Protein AF-W7HVP4-F1 (afdb_monomer_lite)

InterPro domains:
  IPR021278 ATP synthase subunit K [PF11022] (1-49)
  IPR021278 ATP synthase subunit K [PTHR28074] (1-52)

Sequence (54 aa):
MATLGAVFGISYLSMGGGGKKPQTMPPIQASSKDEENFIQEFIKQAEAEGKAKH

Foldseek 3Di:
DVVVVVVVVVVCVVVVPDDPDPPPPDDDDDPDPVVVVVVVVVVVVVVVVVVVVD

pLDDT: mean 76.36, std 13.2, range [41.91, 92.81]

Structure (mmCIF, N/CA/C/O backbone):
data_AF-W7HVP4-F1
#
_entry.id   AF-W7HVP4-F1
#
loop_
_atom_site.group_PDB
_atom_site.id
_atom_site.type_symbol
_atom_site.label_atom_id
_atom_site.label_alt_id
_atom_site.label_comp_id
_atom_site.label_asym_id
_atom_site.label_entity_id
_atom_site.label_seq_id
_atom_site.pdbx_PDB_ins_code
_atom_site.Cartn_x
_atom_site.Cartn_y
_atom_site.Cartn_z
_atom_site.occupancy
_atom_site.B_iso_or_equiv
_atom_site.auth_seq_id
_atom_site.auth_comp_id
_atom_site.auth_asym_id
_atom_site.auth_atom_id
_atom_site.pdbx_PDB_model_num
ATOM 1 N N . MET A 1 1 ? 20.734 -0.770 -33.029 1.00 59.41 1 MET A N 1
ATOM 2 C CA . MET A 1 1 ? 21.305 -0.469 -31.697 1.00 59.41 1 MET A CA 1
ATOM 3 C C . MET A 1 1 ? 21.201 -1.699 -30.799 1.00 59.41 1 MET A C 1
ATOM 5 O O . MET A 1 1 ? 20.245 -1.827 -30.045 1.00 59.41 1 MET A O 1
ATOM 9 N N . ALA A 1 2 ? 22.148 -2.634 -30.915 1.00 79.25 2 ALA A N 1
ATOM 10 C CA . ALA A 1 2 ? 22.125 -3.889 -30.151 1.00 79.25 2 ALA A CA 1
ATOM 11 C C . ALA A 1 2 ? 22.366 -3.673 -28.644 1.00 79.25 2 ALA A C 1
ATOM 13 O O . ALA A 1 2 ? 21.771 -4.353 -27.817 1.00 79.25 2 ALA A O 1
ATOM 14 N N . THR A 1 3 ? 23.178 -2.673 -28.290 1.00 81.75 3 THR A N 1
ATOM 15 C CA . THR A 1 3 ? 23.490 -2.314 -26.899 1.00 81.75 3 THR A CA 1
ATOM 16 C C . THR A 1 3 ? 22.270 -1.779 -26.151 1.00 81.75 3 THR A C 1
ATOM 18 O O . THR A 1 3 ? 21.977 -2.240 -25.055 1.00 81.75 3 THR A O 1
ATOM 21 N N . LEU A 1 4 ? 21.508 -0.867 -26.767 1.00 79.31 4 LEU A N 1
ATOM 22 C CA . LEU A 1 4 ? 20.273 -0.340 -26.180 1.00 79.31 4 LEU A CA 1
ATOM 23 C C . LEU A 1 4 ? 19.236 -1.454 -25.981 1.00 79.31 4 LEU A C 1
ATOM 25 O O . LEU A 1 4 ? 18.681 -1.575 -24.895 1.00 79.31 4 LEU A O 1
ATOM 29 N N . GLY A 1 5 ? 19.035 -2.322 -26.980 1.00 82.75 5 GLY A N 1
ATOM 30 C CA . GLY A 1 5 ? 18.129 -3.471 -26.855 1.00 82.75 5 GLY A CA 1
ATOM 31 C C . GLY A 1 5 ? 18.528 -4.441 -25.736 1.00 82.75 5 GLY A C 1
ATOM 32 O O . GLY A 1 5 ? 17.662 -4.918 -25.006 1.00 82.75 5 GLY A O 1
ATOM 33 N N . ALA A 1 6 ? 19.830 -4.679 -25.546 1.00 85.81 6 ALA A N 1
ATOM 34 C CA . ALA A 1 6 ? 20.337 -5.521 -24.465 1.00 85.81 6 ALA A CA 1
ATOM 35 C C . ALA A 1 6 ? 20.081 -4.916 -23.073 1.00 85.81 6 ALA A C 1
ATOM 37 O O . ALA A 1 6 ? 19.655 -5.635 -22.173 1.00 85.81 6 ALA A O 1
ATOM 38 N N . VAL A 1 7 ? 20.276 -3.603 -22.895 1.00 85.94 7 VAL A N 1
ATOM 39 C CA . VAL A 1 7 ? 19.994 -2.918 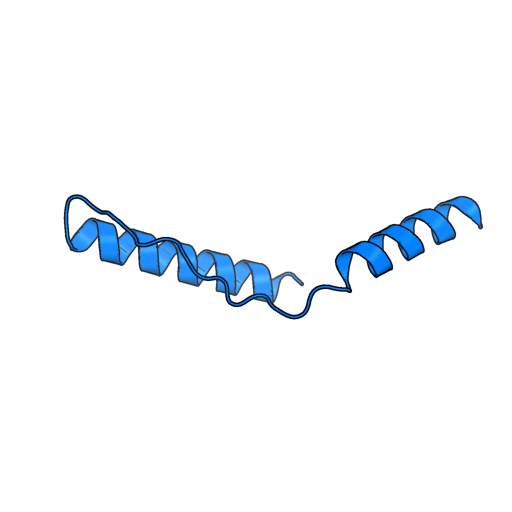-21.618 1.00 85.94 7 VAL A CA 1
ATOM 40 C C . VAL A 1 7 ? 18.510 -3.015 -21.263 1.00 85.94 7 VAL A C 1
ATOM 42 O O . VAL A 1 7 ? 18.177 -3.422 -20.150 1.00 85.94 7 VAL A O 1
ATOM 45 N N . PHE A 1 8 ? 17.617 -2.724 -22.215 1.00 83.44 8 PHE A N 1
ATOM 46 C CA . PHE A 1 8 ? 16.175 -2.857 -21.995 1.00 83.44 8 PHE A CA 1
ATOM 47 C C . PHE A 1 8 ? 15.777 -4.310 -21.699 1.00 83.44 8 PHE A C 1
ATOM 49 O O . PHE A 1 8 ? 15.060 -4.557 -20.731 1.00 83.44 8 PHE A O 1
ATOM 56 N N . GLY A 1 9 ? 16.303 -5.282 -22.448 1.00 84.19 9 GLY A N 1
ATOM 57 C CA . GLY A 1 9 ? 16.027 -6.704 -22.226 1.00 84.19 9 GLY A CA 1
ATOM 58 C C . GLY A 1 9 ? 16.476 -7.208 -20.850 1.00 84.19 9 GLY A C 1
ATOM 59 O O . GLY A 1 9 ? 15.711 -7.887 -20.169 1.00 84.19 9 GLY A O 1
ATOM 60 N N . ILE A 1 10 ? 17.677 -6.830 -20.400 1.00 81.50 10 ILE A N 1
ATOM 61 C CA . ILE A 1 10 ? 18.195 -7.193 -19.071 1.00 81.50 10 ILE A CA 1
ATOM 62 C C . ILE A 1 10 ? 17.381 -6.509 -17.967 1.00 81.50 10 ILE A C 1
ATOM 64 O O . ILE A 1 10 ? 17.015 -7.162 -16.989 1.00 81.50 10 ILE A O 1
ATOM 68 N N . SER A 1 11 ? 17.049 -5.223 -18.118 1.00 76.88 11 SER A N 1
ATOM 69 C CA . SER A 1 11 ? 16.213 -4.506 -17.143 1.00 76.88 11 SER A CA 1
ATOM 70 C C . SER A 1 11 ? 14.817 -5.122 -17.012 1.00 76.88 11 SER A C 1
ATOM 72 O O . SER A 1 11 ? 14.329 -5.329 -15.905 1.00 76.88 11 SER A O 1
ATOM 74 N N . TYR A 1 12 ? 14.207 -5.518 -18.131 1.00 78.19 12 TYR A N 1
ATOM 75 C CA . TYR A 1 12 ? 12.898 -6.155 -18.132 1.00 78.19 12 TYR A CA 1
ATOM 76 C C . TYR A 1 12 ? 12.943 -7.555 -17.512 1.00 78.19 12 TYR A C 1
ATOM 78 O O . TYR A 1 12 ? 12.110 -7.885 -16.673 1.00 78.19 12 TYR A O 1
ATOM 86 N N . LEU A 1 13 ? 13.949 -8.366 -17.854 1.00 81.75 13 LEU A N 1
ATOM 87 C CA . LEU A 1 13 ? 14.115 -9.709 -17.292 1.00 81.75 13 LEU A CA 1
ATOM 88 C C . LEU A 1 13 ? 14.408 -9.678 -15.782 1.00 81.75 13 LEU A C 1
ATOM 90 O O . LEU A 1 13 ? 13.869 -10.489 -15.033 1.00 81.75 13 LEU A O 1
ATOM 94 N N . SER A 1 14 ? 15.226 -8.725 -15.329 1.00 77.62 14 SER A N 1
ATOM 95 C CA . SER A 1 14 ? 15.539 -8.542 -13.904 1.00 77.62 14 SER A CA 1
ATOM 96 C C . SER A 1 14 ? 14.353 -8.023 -13.085 1.00 77.62 14 SER A C 1
ATOM 98 O O . SER A 1 14 ? 14.246 -8.361 -11.908 1.00 77.62 14 SER A O 1
ATOM 100 N N . MET A 1 15 ? 13.430 -7.269 -13.692 1.00 73.88 15 MET A N 1
ATOM 101 C CA . MET A 1 15 ? 12.192 -6.824 -13.039 1.00 73.88 15 MET A CA 1
ATOM 102 C C . MET A 1 15 ? 11.040 -7.842 -13.142 1.00 73.88 15 MET A C 1
ATOM 104 O O . MET A 1 15 ? 10.205 -7.905 -12.243 1.00 73.88 15 MET A O 1
ATOM 108 N N . GLY A 1 16 ? 10.986 -8.663 -14.196 1.00 66.06 16 GLY A N 1
ATOM 109 C CA . GLY A 1 16 ? 9.901 -9.625 -14.449 1.00 66.06 16 GLY A CA 1
ATOM 110 C C . GLY A 1 16 ? 9.948 -10.909 -13.605 1.00 66.06 16 GLY A C 1
ATOM 111 O O . GLY A 1 16 ? 8.981 -11.667 -13.576 1.00 66.06 16 GLY A O 1
ATOM 112 N N . GLY A 1 17 ? 11.053 -11.161 -12.899 1.00 56.16 17 GLY A N 1
ATOM 113 C CA . GLY A 1 17 ? 11.307 -12.379 -12.120 1.00 56.16 17 GLY A CA 1
ATOM 114 C C . GLY A 1 17 ? 10.916 -12.289 -10.643 1.00 56.16 17 GLY A C 1
ATOM 115 O O . GLY A 1 17 ? 11.699 -12.656 -9.773 1.00 56.16 17 GLY A O 1
ATOM 116 N N . GLY A 1 18 ? 9.728 -11.779 -10.328 1.00 57.38 18 GLY A N 1
ATOM 117 C CA . GLY A 1 18 ? 9.252 -11.672 -8.951 1.00 57.38 18 GLY A CA 1
ATOM 118 C C . GLY A 1 18 ? 7.749 -11.849 -8.895 1.00 57.38 18 GLY A C 1
ATOM 119 O O . GLY A 1 18 ? 7.019 -10.863 -8.877 1.00 57.38 18 GLY A O 1
ATOM 120 N N . GLY A 1 19 ? 7.286 -13.105 -8.884 1.00 61.84 19 GLY A N 1
ATOM 121 C CA . GLY A 1 19 ? 5.880 -13.425 -8.644 1.00 61.84 19 GLY A CA 1
ATOM 122 C C . GLY A 1 19 ? 5.360 -12.598 -7.473 1.00 61.84 19 GLY A C 1
ATOM 123 O O . GLY A 1 19 ? 6.065 -12.490 -6.470 1.00 61.84 19 GLY A O 1
ATOM 124 N N . LYS A 1 20 ? 4.190 -11.970 -7.672 1.00 60.16 20 LYS A N 1
ATOM 125 C CA . LYS A 1 20 ? 3.500 -11.051 -6.753 1.00 60.16 20 LYS A CA 1
ATOM 126 C C . LYS A 1 20 ? 3.780 -11.472 -5.313 1.00 60.16 20 LYS A C 1
ATOM 128 O O . LYS A 1 20 ? 3.100 -12.359 -4.795 1.00 60.16 20 LYS A O 1
ATOM 133 N N . LYS A 1 21 ? 4.814 -10.890 -4.687 1.00 57.78 21 LYS A N 1
ATOM 134 C CA . LYS A 1 21 ? 5.030 -11.127 -3.263 1.00 57.78 21 LYS A CA 1
ATOM 135 C C . LYS A 1 21 ? 3.736 -10.649 -2.616 1.00 57.78 21 LYS A C 1
ATOM 137 O O . LYS A 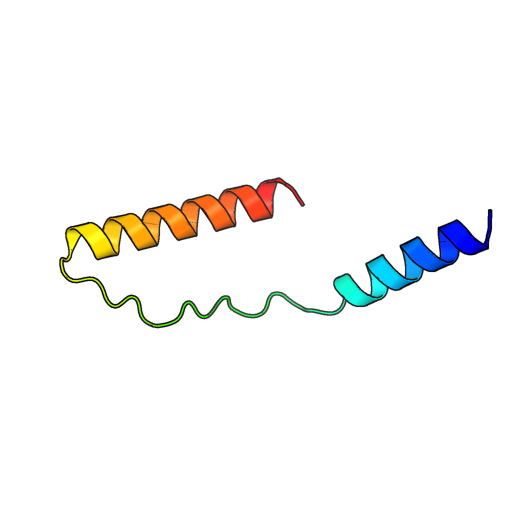1 21 ? 3.290 -9.558 -2.989 1.00 57.78 21 LYS A O 1
ATOM 142 N N . PRO A 1 22 ? 3.091 -11.447 -1.748 1.00 55.81 22 PRO A N 1
ATOM 143 C CA . PRO A 1 22 ? 1.999 -10.912 -0.960 1.00 55.81 22 PRO A CA 1
ATOM 144 C C . PRO A 1 22 ? 2.540 -9.626 -0.346 1.00 55.81 22 PRO A C 1
ATOM 146 O O . PRO A 1 22 ? 3.580 -9.650 0.314 1.00 55.81 22 PRO A O 1
ATOM 149 N N . GLN A 1 23 ? 1.920 -8.499 -0.699 1.00 59.69 23 GLN A N 1
ATOM 150 C CA . GLN A 1 23 ? 2.197 -7.207 -0.095 1.00 59.69 23 GLN A CA 1
ATOM 151 C C . GLN A 1 23 ? 1.729 -7.351 1.350 1.00 59.69 23 GLN A C 1
ATOM 153 O O . GLN A 1 23 ? 0.596 -7.031 1.697 1.00 59.69 23 GLN A O 1
ATOM 158 N N . THR A 1 24 ? 2.549 -7.990 2.183 1.00 58.38 24 THR A N 1
ATOM 159 C CA . THR A 1 24 ? 2.331 -8.059 3.617 1.00 58.38 24 THR A CA 1
ATOM 160 C C . THR A 1 24 ? 2.607 -6.660 4.110 1.00 58.38 24 THR A C 1
ATOM 162 O O . THR A 1 24 ? 3.752 -6.305 4.393 1.00 58.38 24 THR A O 1
ATOM 165 N N . MET A 1 25 ? 1.560 -5.841 4.110 1.00 64.38 25 MET A N 1
ATOM 166 C CA . MET A 1 25 ? 1.609 -4.542 4.745 1.00 64.38 25 MET A CA 1
ATOM 167 C C . MET A 1 25 ? 2.055 -4.761 6.193 1.00 64.38 25 MET A C 1
ATOM 169 O O . MET A 1 25 ? 1.500 -5.635 6.871 1.00 64.38 25 MET A O 1
ATOM 173 N N . PRO A 1 26 ? 3.074 -4.031 6.669 1.00 75.31 26 PRO A N 1
ATOM 174 C CA . PRO A 1 26 ? 3.413 -4.058 8.080 1.00 75.31 26 PRO A CA 1
ATOM 175 C C . PRO A 1 26 ? 2.173 -3.663 8.901 1.00 75.31 26 PRO A C 1
ATOM 177 O O . PRO A 1 26 ? 1.331 -2.914 8.394 1.00 75.31 26 PRO A O 1
ATOM 180 N N . PRO A 1 27 ? 2.028 -4.160 10.143 1.00 81.44 27 PRO A N 1
ATOM 181 C CA . PRO A 1 27 ? 0.893 -3.809 10.989 1.00 81.44 27 PRO A CA 1
ATOM 182 C C . PRO A 1 27 ? 0.715 -2.288 11.054 1.00 81.44 27 PRO A C 1
ATOM 184 O O . PRO A 1 27 ? 1.641 -1.575 11.447 1.00 81.44 27 PRO A O 1
ATOM 187 N N . ILE A 1 28 ? -0.458 -1.796 10.644 1.00 81.19 28 ILE A N 1
ATOM 188 C CA . ILE A 1 28 ? -0.777 -0.370 10.724 1.00 81.19 28 ILE A CA 1
ATOM 189 C C . ILE A 1 28 ? -0.974 -0.041 12.201 1.00 81.19 28 ILE A C 1
ATOM 191 O O . ILE A 1 28 ? -1.926 -0.500 12.825 1.00 81.19 28 ILE A O 1
ATOM 195 N N . GLN A 1 29 ? -0.058 0.742 12.762 1.00 80.62 29 GLN A N 1
ATOM 196 C CA . GLN A 1 29 ? -0.239 1.353 14.073 1.00 80.62 29 GLN A CA 1
ATOM 197 C C . GLN A 1 29 ? -0.716 2.788 13.858 1.00 80.62 29 GLN A C 1
ATOM 199 O O . GLN A 1 29 ? 0.077 3.654 13.495 1.00 80.62 29 GLN A O 1
ATOM 204 N N . ALA A 1 30 ? -2.013 3.019 14.042 1.00 83.25 30 ALA A N 1
ATOM 205 C CA . ALA A 1 30 ? -2.620 4.344 14.012 1.00 83.25 30 ALA A CA 1
ATOM 206 C C . ALA A 1 30 ? -3.055 4.753 15.424 1.00 83.25 30 ALA A C 1
ATOM 208 O O . ALA A 1 30 ? -3.394 3.901 16.248 1.00 83.25 30 ALA A O 1
ATOM 209 N N . SER A 1 31 ? -3.055 6.056 15.707 1.00 85.75 31 SER A N 1
ATOM 210 C CA . SER A 1 31 ? -3.447 6.570 17.029 1.00 85.75 31 SER A CA 1
ATOM 211 C C . SER A 1 31 ? -4.962 6.509 17.242 1.00 85.75 31 SER A C 1
ATOM 213 O O . SER A 1 31 ? -5.439 6.508 18.377 1.00 85.75 31 SER A O 1
ATOM 215 N N . SER A 1 32 ? -5.721 6.449 16.147 1.00 90.31 32 SER A N 1
ATOM 216 C CA . SER A 1 32 ? -7.177 6.404 16.119 1.00 90.31 32 SER A CA 1
ATOM 217 C C . SER A 1 32 ? -7.675 5.421 15.054 1.00 90.31 32 SER A C 1
ATOM 219 O O . SER A 1 32 ? -6.989 5.124 14.074 1.00 90.31 32 SER A O 1
ATOM 221 N N . LYS A 1 33 ? -8.896 4.907 15.240 1.00 89.81 33 LYS A N 1
ATOM 222 C CA . LYS A 1 33 ? -9.513 3.961 14.297 1.00 89.81 33 LYS A CA 1
ATOM 223 C C . LYS A 1 33 ? -9.821 4.602 12.940 1.00 89.81 33 LYS A C 1
ATOM 225 O O . LYS A 1 33 ? -9.768 3.930 11.915 1.00 89.81 33 LYS A O 1
ATOM 230 N N . ASP A 1 34 ? -10.107 5.900 12.938 1.00 91.88 34 ASP A N 1
ATOM 231 C CA . ASP A 1 34 ? -10.386 6.660 11.721 1.00 91.88 34 ASP A CA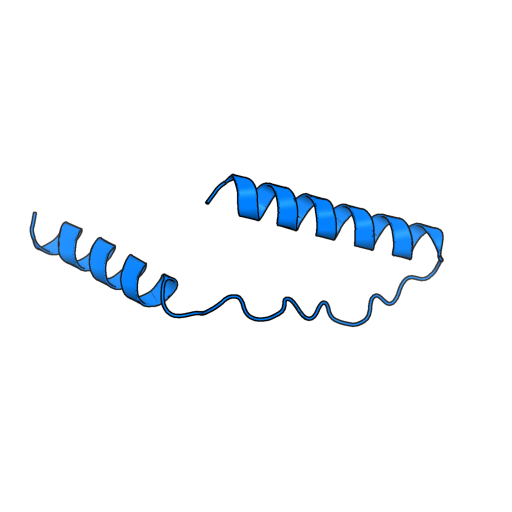 1
ATOM 232 C C . ASP A 1 34 ? -9.124 6.842 10.870 1.00 91.88 34 ASP A C 1
ATOM 234 O O . ASP A 1 34 ? -9.165 6.650 9.655 1.00 91.88 34 ASP A O 1
ATOM 238 N N . GLU A 1 35 ? -7.979 7.118 11.504 1.00 86.88 35 GLU A N 1
ATOM 239 C CA . GLU A 1 35 ? -6.679 7.145 10.824 1.00 86.88 35 GLU A CA 1
ATOM 240 C C . GLU A 1 35 ? -6.314 5.776 10.244 1.00 86.88 35 GLU A C 1
ATOM 242 O O . GLU A 1 35 ? -5.822 5.696 9.119 1.00 86.88 35 GLU A O 1
ATOM 247 N N . GLU A 1 36 ? -6.584 4.690 10.975 1.00 88.94 36 GLU A N 1
ATOM 248 C CA . GLU A 1 36 ? -6.344 3.334 10.478 1.00 88.94 36 GLU A CA 1
ATOM 249 C C . GLU A 1 36 ? -7.142 3.065 9.194 1.00 88.94 36 GLU A C 1
ATOM 251 O O . GLU A 1 36 ? -6.581 2.607 8.196 1.00 88.94 36 GLU A O 1
ATOM 256 N N . ASN A 1 37 ? -8.434 3.406 9.193 1.00 92.56 37 ASN A N 1
ATOM 257 C CA . ASN A 1 37 ? -9.311 3.247 8.033 1.00 92.56 37 ASN A CA 1
ATOM 258 C C . ASN A 1 37 ? -8.826 4.080 6.839 1.00 92.56 37 ASN A C 1
ATOM 260 O O . ASN A 1 37 ? -8.735 3.561 5.726 1.00 92.56 37 ASN A O 1
ATOM 264 N N . PHE A 1 38 ? -8.446 5.338 7.076 1.00 92.81 38 PHE A N 1
ATOM 265 C CA . PHE A 1 38 ? -7.906 6.2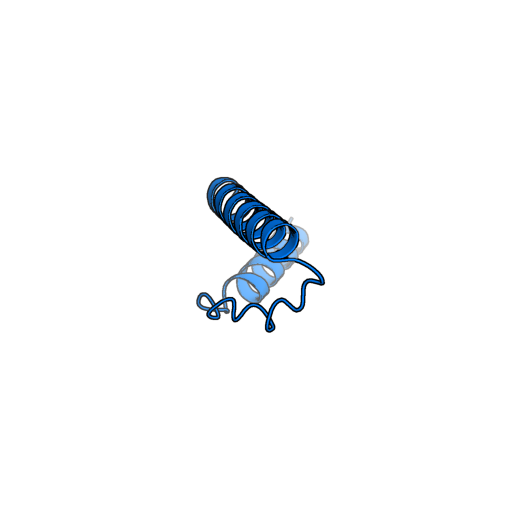18 6.042 1.00 92.81 38 PHE A CA 1
ATOM 266 C C . PHE A 1 38 ? -6.633 5.645 5.399 1.00 92.81 38 PHE A C 1
ATOM 268 O O . PHE A 1 38 ? -6.533 5.581 4.174 1.00 92.81 38 PHE A O 1
ATOM 275 N N . ILE A 1 39 ? -5.674 5.176 6.207 1.00 91.38 39 ILE A N 1
ATOM 276 C CA . ILE A 1 39 ? -4.417 4.593 5.708 1.00 91.38 39 ILE A CA 1
ATOM 277 C C . ILE A 1 39 ? -4.701 3.325 4.893 1.00 91.38 39 ILE A C 1
ATOM 279 O O . ILE A 1 39 ? -4.099 3.116 3.838 1.00 91.38 39 ILE A O 1
ATOM 283 N N . GLN A 1 40 ? -5.637 2.487 5.343 1.00 89.00 40 GLN A N 1
ATOM 284 C CA . GLN A 1 40 ? -6.032 1.288 4.606 1.00 89.00 40 GLN A CA 1
ATOM 285 C C . GLN A 1 40 ? -6.662 1.620 3.250 1.00 89.00 40 GLN A C 1
ATOM 287 O O . GLN A 1 40 ? -6.348 0.965 2.256 1.00 89.00 40 GLN A O 1
ATOM 292 N N . GLU A 1 41 ? -7.554 2.607 3.191 1.00 92.00 41 GLU A N 1
ATOM 293 C CA . GLU A 1 41 ? -8.182 3.045 1.942 1.00 92.00 41 GLU A CA 1
ATOM 294 C C . GLU A 1 41 ? -7.167 3.659 0.981 1.00 92.00 41 GLU A C 1
ATOM 296 O O . GLU A 1 41 ? -7.148 3.295 -0.197 1.00 92.00 41 GLU A O 1
ATOM 301 N N . PHE A 1 42 ? -6.271 4.506 1.490 1.00 91.38 42 PHE A N 1
ATOM 302 C CA . PHE A 1 42 ? -5.194 5.102 0.709 1.00 91.38 42 PHE A CA 1
ATOM 303 C C . PHE A 1 42 ? -4.297 4.035 0.069 1.00 91.38 42 PHE A C 1
ATOM 305 O O . PHE A 1 42 ? -4.040 4.078 -1.135 1.00 91.38 42 PHE A O 1
ATOM 312 N N . ILE A 1 43 ? -3.862 3.032 0.841 1.00 87.38 43 ILE A N 1
ATOM 313 C CA . ILE A 1 43 ? -3.000 1.961 0.320 1.00 87.38 43 ILE A CA 1
ATOM 314 C C . ILE A 1 43 ? -3.754 1.094 -0.696 1.00 87.38 43 ILE A C 1
ATOM 316 O O . ILE A 1 43 ? -3.204 0.775 -1.751 1.00 87.38 43 ILE A O 1
ATOM 320 N N . LYS A 1 44 ? -5.031 0.769 -0.446 1.00 87.25 44 LYS A N 1
ATOM 321 C CA . LYS A 1 44 ? -5.875 0.040 -1.411 1.00 87.25 44 LYS A CA 1
ATOM 322 C C . LYS A 1 44 ? -6.012 0.792 -2.738 1.00 87.25 44 LYS A C 1
ATOM 324 O O . LYS A 1 44 ? -5.914 0.167 -3.793 1.00 87.25 44 LYS A O 1
ATOM 329 N N . GLN A 1 45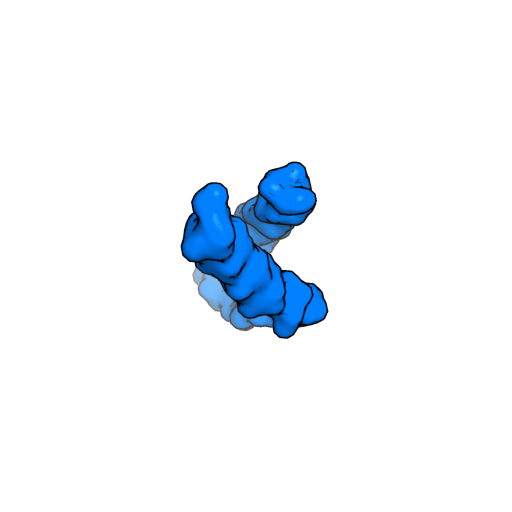 ? -6.220 2.109 -2.699 1.00 87.50 45 GLN A N 1
ATOM 330 C CA . GLN A 1 45 ? -6.299 2.948 -3.900 1.00 87.50 45 GLN A CA 1
ATOM 331 C C . GLN A 1 45 ? -4.959 2.998 -4.639 1.00 87.50 45 GLN A C 1
ATOM 333 O O . GLN A 1 45 ? -4.924 2.750 -5.842 1.00 87.50 45 GLN A O 1
ATOM 338 N N . ALA A 1 46 ? -3.853 3.221 -3.926 1.00 84.44 46 ALA A N 1
ATOM 339 C CA . ALA A 1 46 ? -2.516 3.262 -4.515 1.00 84.44 46 ALA A CA 1
ATOM 340 C C . ALA A 1 46 ? -2.131 1.931 -5.188 1.00 84.44 46 ALA A C 1
ATOM 342 O O . ALA A 1 46 ? -1.560 1.922 -6.280 1.00 84.44 46 ALA A O 1
ATOM 343 N N . GLU A 1 47 ? -2.487 0.794 -4.584 1.00 80.31 47 GLU A N 1
ATOM 344 C CA . GLU A 1 47 ? -2.305 -0.514 -5.214 1.00 80.31 47 GLU A CA 1
ATOM 345 C C . GLU A 1 47 ? -3.191 -0.710 -6.446 1.00 80.31 47 GLU A C 1
ATOM 347 O O . GLU A 1 47 ? -2.743 -1.302 -7.431 1.00 80.31 47 GLU A O 1
ATOM 352 N N . ALA A 1 48 ? -4.449 -0.267 -6.395 1.00 79.06 48 ALA A N 1
ATOM 353 C CA . ALA A 1 48 ? -5.374 -0.377 -7.518 1.00 79.06 48 ALA A CA 1
ATOM 354 C C . ALA A 1 48 ? -4.901 0.468 -8.711 1.00 79.06 48 ALA A C 1
ATOM 356 O O . ALA A 1 48 ? -4.875 -0.024 -9.839 1.00 79.06 48 ALA A O 1
ATOM 357 N N . GLU A 1 49 ? -4.443 1.697 -8.466 1.00 75.56 49 GLU A N 1
ATOM 358 C CA . GLU A 1 49 ? -3.865 2.571 -9.490 1.00 75.56 49 GLU A CA 1
ATOM 359 C C . GLU A 1 49 ? -2.530 2.042 -10.028 1.00 75.56 49 GLU A C 1
ATOM 361 O O . GLU A 1 49 ? -2.294 2.076 -11.237 1.00 75.56 49 GLU A O 1
ATOM 366 N N . GLY A 1 50 ? -1.667 1.509 -9.157 1.00 65.06 50 GLY A N 1
ATOM 367 C CA . GLY A 1 50 ? -0.394 0.899 -9.549 1.00 65.06 50 GLY A CA 1
ATOM 368 C C . GLY A 1 50 ? -0.568 -0.368 -10.393 1.00 65.06 50 GLY A C 1
ATOM 369 O O . GLY A 1 50 ? 0.218 -0.604 -11.306 1.00 65.06 50 GLY A O 1
ATOM 370 N N . LYS A 1 51 ? -1.625 -1.153 -10.142 1.00 58.09 51 LYS A N 1
ATOM 371 C CA . LYS A 1 51 ? -2.017 -2.308 -10.970 1.00 58.09 51 LYS A CA 1
ATOM 372 C C . LYS A 1 51 ? -2.687 -1.899 -12.287 1.00 58.09 51 LYS A C 1
ATOM 374 O O . LYS A 1 51 ? -2.616 -2.665 -13.237 1.00 58.09 51 LYS A O 1
ATOM 379 N N . 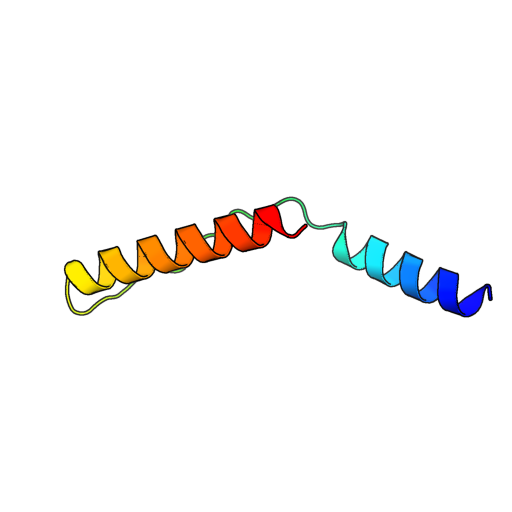ALA A 1 52 ? -3.333 -0.732 -12.353 1.00 53.94 52 ALA A N 1
ATOM 380 C CA . ALA A 1 52 ? -3.976 -0.227 -13.570 1.00 53.94 52 ALA A CA 1
ATOM 381 C C . ALA A 1 52 ? -2.996 0.437 -14.557 1.00 53.94 52 ALA A C 1
ATOM 383 O O . ALA A 1 52 ? -3.312 0.568 -15.737 1.00 53.94 52 ALA A O 1
ATOM 384 N N . LYS A 1 53 ? -1.818 0.870 -14.086 1.00 49.25 53 LYS A N 1
ATOM 385 C CA . LYS A 1 53 ? -0.773 1.518 -14.901 1.00 49.25 53 LYS A CA 1
ATOM 386 C C . LYS A 1 53 ? 0.341 0.570 -15.373 1.00 49.25 53 LYS A C 1
ATOM 388 O O . LYS A 1 53 ? 1.365 1.060 -15.847 1.00 49.25 53 LYS A O 1
ATOM 393 N N . HIS A 1 54 ? 0.158 -0.746 -15.255 1.00 41.91 54 HIS A N 1
ATOM 394 C CA . HIS A 1 54 ? 1.154 -1.753 -15.630 1.00 41.91 54 HIS A CA 1
ATOM 395 C C . HIS A 1 54 ? 0.618 -2.798 -16.603 1.00 41.91 54 HIS A C 1
ATOM 397 O O . HIS A 1 54 ? -0.538 -3.238 -16.422 1.00 41.91 54 HIS A O 1
#

Organism: NCBI:txid1043628

Secondary structure (DSSP, 8-state):
-HHHHHHHHHHHHHHH--------PPP---SSHHHHHHHHHHHHHHHHHHHHT-

Radius of gyration: 17.6 Å; chains: 1; bounding box: 34×21×49 Å